Protein AF-A0A0X1KNB0-F1 (afdb_monomer_lite)

pLDDT: mean 81.72, std 17.26, range [34.34, 97.56]

Sequence (159 aa):
MESYARTIRIKGKTVPSALYIENNPGETLTHYALKAFVFERLVEDYDVSPNDIETEYSEGDIRIDVHVRIRNQHKSQDIAIEIETFYGEALPLLKLRKDVESRLATKSELWIVLPPYSYLLFKNEVHAFIKWISTKPEYRNRVKVFTVDVENRRLIQVS

Secondary structure (DSSP, 8-state):
------EEEETTEEEE-----TT-TT--HHHHHHHHHHHHHHHHHS---GGGEEEEEEETTEEEEEEEEEEETTEEEEEEEEE---TT-S-HHHHHHHHHHHHTTSSSEEEEEE-HHHHHHTHHHHHHHHHHHHT-HHHHTTEEEEEEETTTTEEEE--

Radius of gyration: 15.5 Å; chains: 1; bounding box: 39×34×41 Å

Structure (mmCIF, N/CA/C/O backbone):
data_AF-A0A0X1KNB0-F1
#
_entry.id   AF-A0A0X1KNB0-F1
#
loop_
_atom_site.group_PDB
_atom_site.id
_atom_site.type_symbol
_atom_site.label_atom_id
_atom_site.label_alt_id
_atom_site.label_comp_id
_atom_site.label_asym_id
_atom_site.label_entity_id
_atom_site.label_seq_id
_atom_site.pdbx_PDB_ins_code
_atom_site.Cartn_x
_atom_site.Cartn_y
_atom_site.Cartn_z
_atom_site.occupancy
_atom_site.B_iso_or_equiv
_atom_site.auth_seq_id
_atom_site.auth_comp_id
_atom_site.auth_asym_id
_atom_site.auth_atom_id
_atom_site.pdbx_PDB_model_num
ATOM 1 N N . MET A 1 1 ? -22.945 4.899 -20.669 1.00 34.34 1 MET A N 1
ATOM 2 C CA . MET A 1 1 ? -21.978 3.806 -20.894 1.00 34.34 1 MET A CA 1
ATOM 3 C C . MET A 1 1 ? -21.786 3.119 -19.560 1.00 34.34 1 MET A C 1
ATOM 5 O O . MET A 1 1 ? -21.269 3.745 -18.647 1.00 34.34 1 MET A O 1
ATOM 9 N N . GLU A 1 2 ? -22.337 1.918 -19.417 1.00 36.12 2 GLU A N 1
ATOM 10 C CA . GLU A 1 2 ? -22.295 1.129 -18.181 1.00 36.12 2 GLU A CA 1
ATOM 11 C C . GLU A 1 2 ? -20.860 0.643 -17.928 1.00 36.12 2 GLU A C 1
ATOM 13 O O . GLU A 1 2 ? -20.328 -0.129 -18.726 1.00 36.12 2 GLU A O 1
ATOM 18 N N . SER A 1 3 ? -20.210 1.099 -16.851 1.00 35.06 3 SER A N 1
ATOM 19 C CA . SER A 1 3 ? -18.929 0.533 -16.420 1.00 35.06 3 SER A CA 1
ATOM 20 C C . SER A 1 3 ? -19.199 -0.687 -15.536 1.00 35.06 3 SER A C 1
ATOM 22 O O . SER A 1 3 ? -19.686 -0.602 -14.410 1.00 35.06 3 SER A O 1
ATOM 24 N N . TYR A 1 4 ? -18.932 -1.868 -16.084 1.00 38.66 4 TYR A N 1
ATOM 25 C CA . TYR A 1 4 ? -19.095 -3.133 -15.380 1.00 38.66 4 TYR A CA 1
ATOM 26 C C . TYR A 1 4 ? -17.912 -3.362 -14.429 1.00 38.66 4 TYR A C 1
ATOM 28 O O . TYR A 1 4 ? -16.931 -4.001 -14.802 1.00 38.66 4 TYR A O 1
ATOM 36 N N . ALA A 1 5 ? -18.015 -2.908 -13.179 1.00 45.34 5 ALA A N 1
ATOM 37 C CA . ALA A 1 5 ? -17.209 -3.466 -12.095 1.00 45.34 5 ALA A CA 1
ATOM 38 C C . ALA A 1 5 ? -17.735 -4.882 -11.792 1.00 45.34 5 ALA A C 1
ATOM 40 O O . ALA A 1 5 ? -18.709 -5.059 -11.056 1.00 45.34 5 ALA A O 1
ATOM 41 N N . ARG A 1 6 ? -17.155 -5.915 -12.420 1.00 52.31 6 ARG A N 1
ATOM 42 C CA . ARG A 1 6 ? -17.556 -7.304 -12.151 1.00 52.31 6 ARG A CA 1
ATOM 43 C C . ARG A 1 6 ? -16.940 -7.761 -10.835 1.00 52.31 6 ARG A C 1
ATOM 45 O O . ARG A 1 6 ? -15.752 -8.054 -10.737 1.00 52.31 6 ARG A O 1
ATOM 52 N N . THR A 1 7 ? -17.782 -7.831 -9.815 1.00 55.31 7 THR A N 1
ATOM 53 C CA . THR A 1 7 ? -17.463 -8.471 -8.543 1.00 55.31 7 THR A CA 1
ATOM 54 C C . THR A 1 7 ? -17.988 -9.905 -8.540 1.00 55.31 7 THR A C 1
ATOM 56 O O . THR A 1 7 ? -19.020 -10.206 -9.141 1.00 55.31 7 THR A O 1
ATOM 59 N N . ILE A 1 8 ? -17.276 -10.813 -7.879 1.00 47.94 8 ILE A N 1
ATOM 60 C CA . ILE A 1 8 ? -17.749 -12.173 -7.599 1.00 47.94 8 ILE A CA 1
ATOM 61 C C . ILE A 1 8 ? -18.068 -12.294 -6.113 1.00 47.94 8 ILE A C 1
ATOM 63 O O . ILE A 1 8 ? -17.419 -11.676 -5.271 1.00 47.94 8 ILE A O 1
ATOM 67 N N . ARG A 1 9 ? -19.082 -13.091 -5.771 1.00 47.25 9 ARG A N 1
ATOM 68 C CA . ARG A 1 9 ? -19.415 -13.383 -4.373 1.00 47.25 9 ARG A CA 1
ATOM 69 C C . ARG A 1 9 ? -18.722 -14.664 -3.922 1.00 47.25 9 ARG A C 1
ATOM 71 O O . ARG A 1 9 ? -19.048 -15.741 -4.413 1.00 47.25 9 ARG A O 1
ATOM 78 N N . ILE A 1 10 ? -17.823 -14.556 -2.946 1.00 43.31 10 ILE A N 1
ATOM 79 C CA . ILE A 1 10 ? -17.175 -15.686 -2.271 1.00 43.31 10 ILE A CA 1
ATOM 80 C C . ILE A 1 10 ? -17.628 -15.688 -0.810 1.00 43.31 10 ILE A C 1
ATOM 82 O O . ILE A 1 10 ? -17.420 -14.718 -0.089 1.00 43.31 10 ILE A O 1
ATOM 86 N N . LYS A 1 11 ? -18.272 -16.776 -0.358 1.00 50.00 11 LYS A N 1
ATOM 87 C CA . LYS A 1 11 ? -18.776 -16.926 1.027 1.00 50.00 11 LYS A CA 1
ATOM 88 C C . LYS A 1 11 ? -19.646 -15.743 1.502 1.00 50.00 11 LYS A C 1
ATOM 90 O O . LYS A 1 11 ? -19.541 -15.299 2.638 1.00 50.00 11 LYS A O 1
ATOM 95 N N . GLY A 1 12 ? -20.478 -15.201 0.609 1.00 56.38 12 GLY A N 1
ATOM 96 C CA . GLY A 1 12 ? -21.335 -14.042 0.894 1.00 56.38 12 GLY A CA 1
ATOM 97 C C . GLY A 1 12 ? -20.628 -12.681 0.855 1.00 56.38 12 GLY A C 1
ATOM 98 O O . GLY A 1 12 ? -21.305 -11.663 0.951 1.00 56.38 12 GLY A O 1
ATOM 99 N N . LYS A 1 13 ? -19.304 -12.643 0.659 1.00 43.16 13 LYS A N 1
ATOM 100 C CA . LYS A 1 13 ? -18.522 -11.412 0.499 1.00 43.16 13 LYS A CA 1
ATOM 101 C C . LYS A 1 13 ? -18.302 -11.103 -0.977 1.00 43.16 13 LYS A C 1
ATOM 103 O O . LYS A 1 13 ? -18.016 -11.999 -1.768 1.00 43.16 13 LYS A O 1
ATOM 108 N N . THR A 1 14 ? -18.437 -9.837 -1.335 1.00 58.25 14 THR A N 1
ATOM 109 C CA . THR A 1 14 ? -18.169 -9.322 -2.679 1.00 58.25 14 THR A CA 1
ATOM 110 C C . THR A 1 14 ? -16.666 -9.081 -2.817 1.00 58.25 14 THR A C 1
ATOM 112 O O . THR A 1 14 ? -16.113 -8.301 -2.052 1.00 58.25 14 THR A O 1
ATOM 115 N N . VAL A 1 15 ? -16.004 -9.750 -3.760 1.00 54.91 15 VAL A N 1
ATOM 116 C CA . VAL A 1 15 ? -14.575 -9.563 -4.056 1.00 54.91 15 VAL A CA 1
ATOM 117 C C . VAL A 1 15 ? -14.387 -9.199 -5.535 1.00 54.91 15 VAL A C 1
ATOM 119 O O . VAL A 1 15 ? -15.192 -9.625 -6.372 1.00 54.91 15 VAL A O 1
ATOM 122 N N . PRO A 1 16 ? -13.367 -8.402 -5.891 1.00 58.22 16 PRO A N 1
ATOM 123 C CA . PRO A 1 16 ? -13.098 -8.058 -7.285 1.00 58.22 16 PRO A CA 1
ATOM 124 C C . PRO A 1 16 ? -12.790 -9.317 -8.113 1.00 58.22 16 PRO A C 1
ATOM 126 O O . PRO A 1 16 ? -12.095 -10.222 -7.649 1.00 58.22 16 PRO A O 1
ATOM 129 N N . SER A 1 17 ? -13.329 -9.398 -9.334 1.00 49.66 17 SER A N 1
ATOM 130 C CA . SER A 1 17 ? -13.108 -10.521 -10.250 1.00 49.66 17 SER A CA 1
ATOM 131 C C . SER A 1 17 ? -12.252 -10.099 -11.435 1.00 49.66 17 SER A C 1
ATOM 133 O O . SER A 1 17 ? -12.583 -9.149 -12.142 1.00 49.66 17 SER A O 1
ATOM 135 N N . ALA A 1 18 ? -11.174 -10.844 -11.683 1.00 45.47 18 ALA A N 1
ATOM 136 C CA . ALA A 1 18 ? -10.332 -10.687 -12.860 1.00 45.47 18 ALA A CA 1
ATOM 137 C C . ALA A 1 18 ? -11.025 -11.282 -14.097 1.00 45.47 18 ALA A C 1
ATOM 139 O O . ALA A 1 18 ? -10.696 -12.374 -14.552 1.00 45.47 18 ALA A O 1
ATOM 140 N N . LEU A 1 19 ? -11.996 -10.569 -14.660 1.00 40.78 19 LEU A N 1
ATOM 141 C CA . LEU A 1 19 ? -12.313 -10.724 -16.074 1.00 40.78 19 LEU A CA 1
ATOM 142 C C . LEU A 1 19 ? -11.616 -9.579 -16.791 1.00 40.78 19 LEU A C 1
ATOM 144 O O . LEU A 1 19 ? -12.074 -8.448 -16.712 1.00 40.78 19 LEU A O 1
ATOM 148 N N . TYR A 1 20 ? -10.469 -9.914 -17.389 1.00 39.75 20 TYR A N 1
ATOM 149 C CA . TYR A 1 20 ? -9.744 -9.176 -18.424 1.00 39.75 20 TYR A CA 1
ATOM 150 C C . TYR A 1 20 ? -10.396 -7.828 -18.778 1.00 39.75 20 TYR A C 1
ATOM 152 O O . TYR A 1 20 ? -11.341 -7.781 -19.567 1.00 39.75 20 TYR A O 1
ATOM 160 N N . ILE A 1 21 ? -9.929 -6.735 -18.165 1.00 44.50 21 ILE A N 1
ATOM 161 C CA . ILE A 1 21 ? -10.366 -5.397 -18.565 1.00 44.50 21 ILE A CA 1
ATOM 162 C C . ILE A 1 21 ? -9.620 -5.067 -19.857 1.00 44.50 21 ILE A C 1
ATOM 164 O O . ILE A 1 21 ? -8.510 -4.533 -19.834 1.00 44.50 21 ILE A O 1
ATOM 168 N N . GLU A 1 22 ? -10.217 -5.416 -20.998 1.00 36.38 22 GLU A N 1
ATOM 169 C CA . GLU A 1 22 ? -9.863 -4.775 -22.264 1.00 36.38 22 GLU A CA 1
ATOM 170 C C . GLU A 1 22 ? -9.913 -3.255 -22.033 1.00 36.38 22 GLU A C 1
ATOM 172 O O . GLU A 1 22 ? -10.963 -2.714 -21.683 1.00 36.38 22 GLU A O 1
ATOM 177 N N . ASN A 1 23 ? -8.765 -2.590 -22.221 1.00 40.31 23 ASN A N 1
ATOM 178 C CA . ASN A 1 23 ? -8.536 -1.135 -22.171 1.00 40.31 23 ASN A CA 1
ATOM 179 C C . ASN A 1 23 ? -7.970 -0.497 -20.883 1.00 40.31 23 ASN A C 1
ATOM 181 O O . ASN A 1 23 ? -7.965 0.732 -20.817 1.00 40.31 23 ASN A O 1
ATOM 185 N N . ASN A 1 24 ? -7.408 -1.236 -19.914 1.00 52.62 24 ASN A N 1
ATOM 186 C CA . ASN A 1 24 ? -6.571 -0.604 -18.871 1.00 52.62 24 ASN A CA 1
ATOM 187 C C . ASN A 1 24 ? -5.107 -1.098 -18.918 1.00 52.62 24 ASN A C 1
ATOM 189 O O . ASN A 1 24 ? -4.761 -2.046 -18.213 1.00 52.62 24 ASN A O 1
ATOM 193 N N . PRO A 1 25 ? -4.231 -0.485 -19.742 1.00 49.69 25 PRO A N 1
ATOM 194 C CA . PRO A 1 25 ? -2.878 -0.982 -20.035 1.00 49.69 25 PRO A CA 1
ATOM 195 C C . PRO A 1 25 ? -1.891 -1.007 -18.845 1.00 49.69 25 PRO A C 1
ATOM 197 O O . PRO A 1 25 ? -0.722 -1.320 -19.049 1.00 49.69 25 PRO A O 1
ATOM 200 N N . GLY A 1 26 ? -2.334 -0.706 -17.617 1.00 53.56 26 GLY A N 1
ATOM 201 C CA . GLY A 1 26 ? -1.507 -0.717 -16.404 1.00 53.56 26 GLY A CA 1
ATOM 202 C C . GLY A 1 26 ? -1.915 -1.719 -15.315 1.00 53.56 26 GLY A C 1
ATOM 203 O O . GLY A 1 26 ? -1.138 -1.928 -14.384 1.00 53.56 26 GLY A O 1
ATOM 204 N N . GLU A 1 27 ? -3.090 -2.356 -15.394 1.00 65.00 27 GLU A N 1
ATOM 205 C CA . GLU A 1 27 ? -3.572 -3.238 -14.318 1.00 65.00 27 GLU A CA 1
ATOM 206 C C . GLU A 1 27 ? -3.331 -4.715 -14.646 1.00 65.00 27 GLU A C 1
ATOM 208 O O . GLU A 1 27 ? -3.965 -5.311 -15.515 1.00 65.00 27 GLU A O 1
ATOM 213 N N . THR A 1 28 ? -2.379 -5.320 -13.934 1.00 75.00 28 THR A N 1
ATOM 214 C CA . THR A 1 28 ? -2.041 -6.743 -14.069 1.00 75.00 28 THR A CA 1
ATOM 215 C C . THR A 1 28 ? -2.926 -7.612 -13.171 1.00 75.00 28 THR A C 1
ATOM 217 O O . THR A 1 28 ? -3.498 -7.134 -12.192 1.00 75.00 28 THR A O 1
ATOM 220 N N . LEU A 1 29 ? -2.985 -8.926 -13.429 1.00 83.31 29 LEU A N 1
ATOM 221 C CA . LEU A 1 29 ? -3.628 -9.881 -12.510 1.00 83.31 29 LEU A CA 1
ATOM 222 C C . LEU A 1 29 ? -3.106 -9.723 -11.072 1.00 83.31 29 LEU A C 1
ATOM 224 O O . LEU A 1 29 ? -3.872 -9.813 -10.117 1.00 83.31 29 LEU A O 1
ATOM 228 N N . THR A 1 30 ? -1.810 -9.442 -10.926 1.00 86.75 30 THR A N 1
ATOM 229 C CA . THR A 1 30 ? -1.181 -9.210 -9.627 1.00 86.75 30 THR A CA 1
ATOM 230 C C . THR A 1 30 ? -1.732 -7.978 -8.920 1.00 86.75 30 THR A C 1
ATOM 232 O O . THR A 1 30 ? -1.915 -8.016 -7.708 1.00 86.75 30 THR A O 1
ATOM 235 N N . HIS A 1 31 ? -2.034 -6.905 -9.654 1.00 87.75 31 HIS A N 1
ATOM 236 C CA . HIS A 1 31 ? -2.624 -5.688 -9.092 1.00 87.75 31 HIS A CA 1
ATOM 237 C C . HIS A 1 31 ? -3.993 -5.984 -8.464 1.00 87.75 31 HIS A C 1
ATOM 239 O O . HIS A 1 31 ? -4.190 -5.720 -7.279 1.00 87.75 31 HIS A O 1
ATOM 245 N N . TYR A 1 32 ? -4.885 -6.676 -9.184 1.00 87.00 32 TYR A N 1
ATOM 246 C CA . TYR A 1 32 ? -6.182 -7.102 -8.635 1.00 87.00 32 TYR A CA 1
ATOM 247 C C . TYR A 1 32 ? -6.057 -8.108 -7.491 1.00 87.00 32 TYR A C 1
ATOM 249 O O . TYR A 1 32 ? -6.778 -8.003 -6.496 1.00 87.00 32 TYR A O 1
ATOM 257 N N . ALA A 1 33 ? -5.142 -9.073 -7.608 1.00 90.62 33 ALA A N 1
ATOM 258 C CA . ALA A 1 33 ? -4.891 -10.040 -6.547 1.00 90.62 33 ALA A CA 1
ATOM 259 C C . ALA A 1 33 ? -4.442 -9.341 -5.254 1.00 90.62 33 ALA A C 1
ATOM 261 O O . ALA A 1 33 ? -4.898 -9.707 -4.171 1.00 90.62 33 ALA A O 1
ATOM 262 N N . LEU A 1 34 ? -3.612 -8.297 -5.359 1.00 93.50 34 LEU A N 1
ATOM 263 C CA . LEU A 1 34 ? -3.213 -7.491 -4.210 1.00 93.50 34 LEU A CA 1
ATOM 264 C C . LEU A 1 34 ? -4.366 -6.658 -3.643 1.00 93.50 34 LEU A C 1
ATOM 266 O O . LEU A 1 34 ? -4.485 -6.610 -2.422 1.00 93.50 34 LEU A O 1
ATOM 270 N N . LYS A 1 35 ? -5.245 -6.065 -4.466 1.00 93.88 35 LYS A N 1
ATOM 271 C CA . LYS A 1 35 ? -6.453 -5.374 -3.958 1.00 93.88 35 LYS A CA 1
ATOM 272 C C . LYS A 1 35 ? -7.313 -6.321 -3.120 1.00 93.88 35 LYS A C 1
ATOM 274 O O . LYS A 1 35 ? -7.701 -5.982 -2.004 1.00 93.88 35 LYS A O 1
ATOM 279 N N . ALA A 1 36 ? -7.554 -7.533 -3.624 1.00 93.81 36 ALA A N 1
ATOM 280 C CA . ALA A 1 36 ? -8.297 -8.561 -2.898 1.00 93.81 36 ALA A CA 1
ATOM 281 C C . ALA A 1 36 ? -7.580 -8.989 -1.605 1.00 93.81 36 ALA A C 1
ATOM 283 O O . ALA A 1 36 ? -8.214 -9.101 -0.557 1.00 93.81 36 ALA A O 1
ATOM 284 N N . PHE A 1 37 ? -6.258 -9.176 -1.655 1.00 95.19 37 PHE A N 1
ATOM 285 C CA . PHE A 1 37 ? -5.461 -9.498 -0.472 1.00 95.19 37 PHE A CA 1
ATOM 286 C C . PHE A 1 37 ? -5.555 -8.397 0.588 1.00 95.19 37 PHE A C 1
ATOM 288 O O . PHE A 1 37 ? -5.824 -8.690 1.749 1.00 95.19 37 PHE A O 1
ATOM 295 N N . VAL A 1 38 ? -5.372 -7.134 0.199 1.00 96.38 38 VAL A N 1
ATOM 296 C CA . VAL A 1 38 ? -5.479 -5.981 1.101 1.00 96.38 38 VAL A CA 1
ATOM 297 C C . VAL A 1 38 ? -6.870 -5.904 1.712 1.00 96.38 38 VAL A C 1
ATOM 299 O O . VAL A 1 38 ? -6.975 -5.749 2.924 1.00 96.38 38 VAL A O 1
ATOM 302 N N . PHE A 1 39 ? -7.925 -6.075 0.913 1.00 95.38 39 PHE A N 1
ATOM 303 C CA . PHE A 1 39 ? -9.295 -6.128 1.417 1.00 95.38 39 PHE A CA 1
ATOM 304 C C . PHE A 1 39 ? -9.451 -7.189 2.515 1.00 95.38 39 PHE A C 1
ATOM 306 O O . PHE A 1 39 ? -9.959 -6.887 3.593 1.00 95.38 39 PHE A O 1
ATOM 313 N N . GLU A 1 40 ? -8.982 -8.421 2.280 1.00 95.38 40 GLU A N 1
ATOM 314 C CA . GLU A 1 40 ? -9.048 -9.477 3.297 1.00 95.38 40 GLU A CA 1
ATOM 315 C C . GLU A 1 40 ? -8.288 -9.097 4.568 1.00 95.38 40 GLU A C 1
ATOM 317 O O . GLU A 1 40 ? -8.811 -9.294 5.662 1.00 95.38 40 GLU A O 1
ATOM 322 N N . ARG A 1 41 ? -7.082 -8.532 4.437 1.00 95.75 41 ARG A N 1
ATOM 323 C CA . ARG A 1 41 ? -6.258 -8.129 5.585 1.00 95.75 41 ARG A CA 1
ATOM 324 C C . ARG A 1 41 ? -6.880 -6.985 6.372 1.00 95.75 41 ARG A C 1
ATOM 326 O O . ARG A 1 41 ? -6.835 -7.015 7.592 1.00 95.75 41 ARG A O 1
ATOM 333 N N . LEU A 1 42 ? -7.496 -6.006 5.714 1.00 94.19 42 LEU A N 1
ATOM 334 C CA . LEU A 1 42 ? -8.210 -4.923 6.396 1.00 94.19 42 LEU A CA 1
ATOM 335 C C . LEU A 1 42 ? -9.345 -5.465 7.272 1.00 94.19 42 LEU A C 1
ATOM 337 O O . LEU A 1 42 ? -9.521 -5.017 8.401 1.00 94.19 42 LEU A O 1
ATOM 341 N N . VAL A 1 43 ? -10.085 -6.453 6.768 1.00 92.75 43 VAL A N 1
ATOM 342 C CA . VAL A 1 43 ? -11.185 -7.076 7.513 1.00 92.75 43 VAL A CA 1
ATOM 343 C C . VAL A 1 43 ? -10.668 -7.982 8.632 1.00 92.75 43 VAL A C 1
ATOM 345 O O . VAL A 1 43 ? -11.201 -7.946 9.734 1.00 92.75 43 VAL A O 1
ATOM 348 N N . GLU A 1 44 ? -9.667 -8.820 8.356 1.00 93.06 44 GLU A N 1
ATOM 349 C CA . GLU A 1 44 ? -9.190 -9.838 9.305 1.00 93.06 44 GLU A CA 1
ATOM 350 C C . GLU A 1 44 ? -8.229 -9.273 10.365 1.00 93.06 44 GLU A C 1
ATOM 352 O O . GLU A 1 44 ? -8.354 -9.619 11.538 1.00 93.06 44 GLU A O 1
ATOM 357 N N . ASP A 1 45 ? -7.299 -8.397 9.977 1.00 92.69 45 ASP A N 1
ATOM 358 C CA . ASP A 1 45 ? -6.199 -7.946 10.843 1.00 92.69 45 ASP A CA 1
ATOM 359 C C . ASP A 1 45 ? -6.441 -6.549 11.434 1.00 92.69 45 ASP A C 1
ATOM 361 O O . ASP A 1 45 ? -5.897 -6.222 12.490 1.00 92.69 45 ASP A O 1
ATOM 365 N N . TYR A 1 46 ? -7.228 -5.711 10.749 1.00 89.88 46 TYR A N 1
ATOM 366 C CA . TYR A 1 46 ? -7.496 -4.322 11.147 1.00 89.88 46 TYR A CA 1
ATOM 367 C C . TYR A 1 46 ? -8.943 -4.092 11.611 1.00 89.88 46 TYR A C 1
ATOM 369 O O . TYR A 1 46 ? -9.291 -2.954 11.924 1.00 89.88 46 TYR A O 1
ATOM 377 N N . ASP A 1 47 ? -9.763 -5.150 11.666 1.00 90.19 47 ASP A N 1
ATOM 378 C CA . ASP A 1 47 ? -11.170 -5.126 12.105 1.00 90.19 47 ASP A CA 1
ATOM 379 C C . ASP A 1 47 ? -12.017 -4.058 11.383 1.00 90.19 47 ASP A C 1
ATOM 381 O O . ASP A 1 47 ? -12.916 -3.426 11.941 1.00 90.19 47 ASP A O 1
ATOM 385 N N . VAL A 1 48 ? -11.701 -3.812 10.109 1.00 90.88 48 VAL A N 1
ATOM 386 C CA . VAL A 1 48 ? -12.452 -2.873 9.279 1.00 90.88 48 VAL A CA 1
ATOM 387 C C . VAL A 1 48 ? -13.709 -3.568 8.768 1.00 90.88 48 VAL A C 1
ATOM 389 O O . VAL A 1 48 ? -13.650 -4.633 8.150 1.00 90.88 48 VAL A O 1
ATOM 392 N N . SER A 1 49 ? -14.866 -2.939 8.977 1.00 90.69 49 SER A N 1
ATOM 393 C CA . SER A 1 49 ? -16.124 -3.412 8.406 1.00 90.69 49 SER A CA 1
ATOM 394 C C . SER A 1 49 ? -16.026 -3.464 6.875 1.00 90.69 49 SER A C 1
ATOM 396 O O . SER A 1 49 ? -15.658 -2.466 6.257 1.00 90.69 49 SER A O 1
ATOM 398 N N . PRO A 1 50 ? -16.431 -4.567 6.221 1.00 90.81 50 PRO A N 1
ATOM 399 C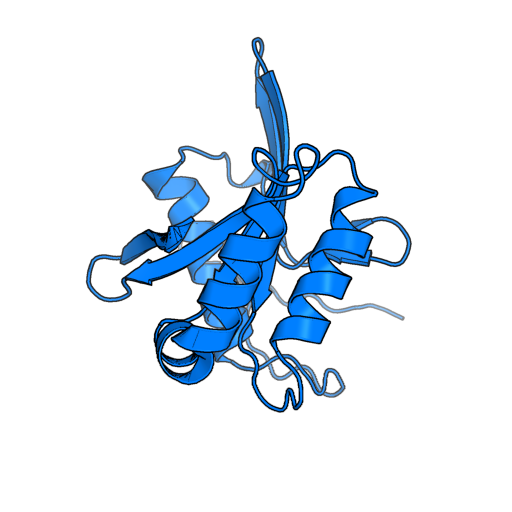 CA . PRO A 1 50 ? -16.466 -4.644 4.761 1.00 90.81 50 PRO A CA 1
ATOM 400 C C . PRO A 1 50 ? -17.267 -3.520 4.086 1.00 90.81 50 PRO A C 1
ATOM 402 O O . PRO A 1 50 ? -16.963 -3.161 2.956 1.00 90.81 50 PRO A O 1
ATOM 405 N N . ASN A 1 51 ? -18.279 -2.965 4.766 1.00 90.56 51 ASN A N 1
ATOM 406 C CA . ASN A 1 51 ? -19.102 -1.867 4.240 1.00 90.56 51 ASN A CA 1
ATOM 407 C C . ASN A 1 51 ? -18.371 -0.514 4.237 1.00 90.56 51 ASN A C 1
ATOM 409 O O . ASN A 1 51 ? -18.807 0.419 3.566 1.00 90.56 51 ASN A O 1
ATOM 413 N N . ASP A 1 52 ? 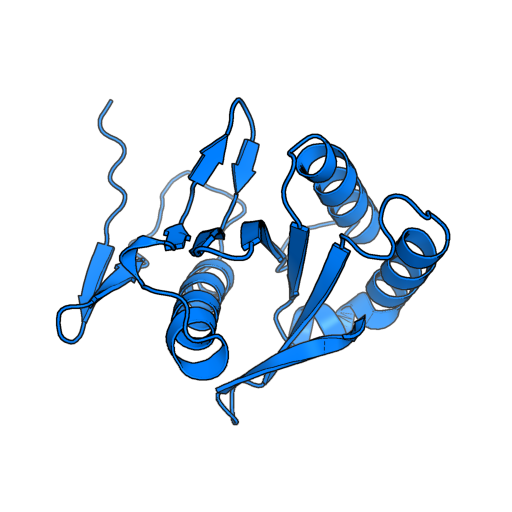-17.273 -0.416 4.983 1.00 92.75 52 ASP A N 1
ATOM 414 C CA . ASP A 1 52 ? -16.441 0.780 5.069 1.00 92.75 52 ASP A CA 1
ATOM 415 C C . ASP A 1 52 ? -15.283 0.749 4.061 1.00 92.75 52 ASP A C 1
ATOM 417 O O . ASP A 1 52 ? -14.500 1.697 4.011 1.00 92.75 52 ASP A O 1
ATOM 421 N N . ILE A 1 53 ? -15.174 -0.313 3.251 1.00 92.69 53 ILE A N 1
ATOM 422 C CA . ILE A 1 53 ? -14.128 -0.496 2.242 1.00 92.69 53 ILE A CA 1
ATOM 423 C C . ILE A 1 53 ? -14.746 -0.400 0.845 1.00 92.69 53 ILE A C 1
ATOM 425 O O . ILE A 1 53 ? -15.629 -1.178 0.487 1.00 92.69 53 ILE A O 1
ATOM 429 N N . GLU A 1 54 ? -14.239 0.514 0.025 1.00 91.94 54 GLU A N 1
ATOM 430 C CA . GLU A 1 54 ? -14.612 0.662 -1.382 1.00 91.94 54 GLU A CA 1
ATOM 431 C C . GLU A 1 54 ? -13.375 0.481 -2.267 1.00 91.94 54 GLU A C 1
ATOM 433 O O . GLU A 1 54 ? -12.359 1.141 -2.073 1.00 91.94 54 GLU A O 1
ATOM 438 N N . THR A 1 55 ? -13.438 -0.419 -3.247 1.00 90.62 55 THR A N 1
ATOM 439 C CA . THR A 1 55 ? -12.374 -0.585 -4.251 1.00 90.62 55 THR A CA 1
ATOM 440 C C . THR A 1 55 ? -12.656 0.284 -5.470 1.00 90.62 55 THR A C 1
ATOM 442 O O . THR A 1 55 ? -13.821 0.425 -5.841 1.00 90.62 55 THR A O 1
ATOM 445 N N . GLU A 1 56 ? -11.619 0.783 -6.143 1.00 87.19 56 GLU A N 1
ATOM 446 C CA . GLU A 1 56 ? -11.747 1.674 -7.313 1.00 87.19 56 GLU A CA 1
ATOM 447 C C . GLU A 1 56 ? -12.515 2.970 -7.009 1.00 87.19 56 GLU A C 1
ATOM 449 O O . GLU A 1 56 ? -13.271 3.488 -7.838 1.00 87.19 56 GLU A O 1
ATOM 454 N N . TYR A 1 57 ? -12.353 3.485 -5.793 1.00 87.56 57 TYR A N 1
ATOM 455 C CA . TYR A 1 57 ? -13.068 4.663 -5.331 1.00 87.56 57 TYR A CA 1
ATOM 456 C C . TYR A 1 57 ? -12.631 5.898 -6.119 1.00 87.56 57 TYR A C 1
ATOM 458 O O . TYR A 1 57 ? -11.442 6.187 -6.243 1.00 87.56 57 TYR A O 1
ATOM 466 N N . SER A 1 58 ? -13.600 6.630 -6.660 1.00 87.69 58 SER A N 1
ATOM 467 C CA . SER A 1 58 ? -13.339 7.844 -7.432 1.00 87.69 58 SER A CA 1
ATOM 468 C C . SER A 1 58 ? -13.562 9.079 -6.562 1.00 87.69 58 SER A C 1
ATOM 470 O O . SER 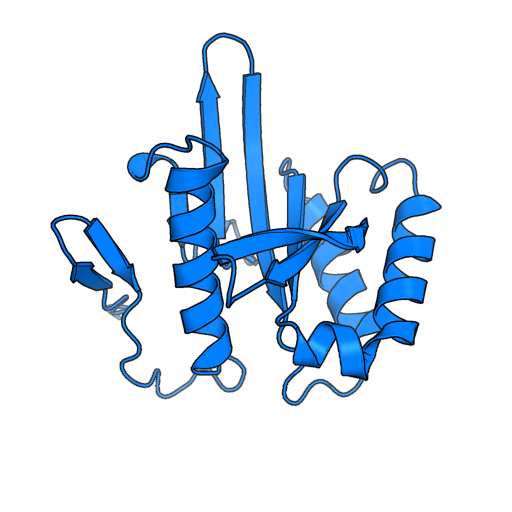A 1 58 ? -14.662 9.291 -6.052 1.00 87.69 58 SER A O 1
ATOM 472 N N . GLU A 1 59 ? -12.535 9.914 -6.427 1.00 83.19 59 GLU A N 1
ATOM 473 C CA . GLU A 1 59 ? -12.578 11.202 -5.735 1.00 83.19 59 GLU A CA 1
ATOM 474 C C . GLU A 1 59 ? -12.082 12.307 -6.678 1.00 83.19 59 GLU A C 1
ATOM 476 O O . GLU A 1 59 ? -10.884 12.486 -6.900 1.00 83.19 59 GLU A O 1
ATOM 481 N N . GLY A 1 60 ? -13.024 13.041 -7.276 1.00 83.44 60 GLY A N 1
ATOM 482 C CA . GLY A 1 60 ? -12.711 13.973 -8.361 1.00 83.44 60 GLY A CA 1
ATOM 483 C C . GLY A 1 60 ? -12.112 13.233 -9.560 1.00 83.44 60 GLY A C 1
ATOM 484 O O . GLY A 1 60 ? -12.696 12.264 -10.038 1.00 83.44 60 GLY A O 1
ATOM 485 N N . ASP A 1 61 ? -10.936 13.675 -10.011 1.00 82.62 61 ASP A N 1
ATOM 486 C CA . ASP A 1 61 ? -10.193 13.053 -11.119 1.00 82.62 61 ASP A CA 1
ATOM 487 C C . ASP A 1 61 ? -9.260 11.915 -10.661 1.00 82.62 61 ASP A C 1
ATOM 489 O O . ASP A 1 61 ? -8.530 11.330 -11.465 1.00 82.62 61 ASP A O 1
ATOM 493 N N . ILE A 1 62 ? -9.243 11.609 -9.361 1.00 84.19 62 ILE A N 1
ATOM 494 C CA . ILE A 1 62 ? -8.393 10.576 -8.778 1.00 84.19 62 ILE A CA 1
ATOM 495 C C . ILE A 1 62 ? -9.200 9.289 -8.605 1.00 84.19 62 ILE A C 1
ATOM 497 O O . ILE A 1 62 ? -10.283 9.291 -8.026 1.00 84.19 62 ILE A O 1
ATOM 501 N N . ARG A 1 63 ? -8.634 8.170 -9.060 1.00 87.44 63 ARG A N 1
ATOM 502 C CA . ARG A 1 63 ? -9.123 6.819 -8.774 1.00 87.44 63 ARG A CA 1
ATOM 503 C C . ARG A 1 63 ? -8.171 6.152 -7.786 1.00 87.44 63 ARG A C 1
ATOM 505 O O . ARG A 1 63 ? -6.998 5.982 -8.107 1.00 87.44 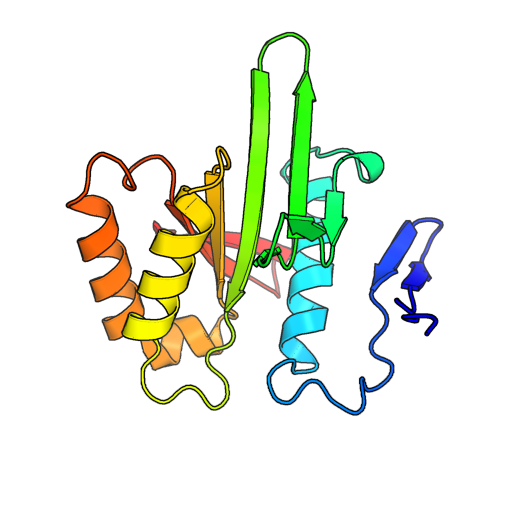63 ARG A O 1
ATOM 512 N N . ILE A 1 64 ? -8.688 5.826 -6.608 1.00 89.81 64 ILE A N 1
ATOM 513 C CA . ILE A 1 64 ? -7.983 5.164 -5.508 1.00 89.81 64 ILE A CA 1
ATOM 514 C C . ILE A 1 64 ? -8.267 3.664 -5.591 1.00 89.81 64 ILE A C 1
ATOM 516 O O . ILE A 1 64 ? -9.431 3.259 -5.660 1.00 89.81 64 ILE A O 1
ATOM 520 N N . ASP A 1 65 ? -7.225 2.835 -5.542 1.00 92.12 65 ASP A N 1
ATOM 521 C CA . ASP A 1 65 ? -7.377 1.380 -5.659 1.00 92.12 65 ASP A CA 1
ATOM 522 C C . ASP A 1 65 ? -8.248 0.777 -4.549 1.00 92.12 65 ASP A C 1
ATOM 524 O O . ASP A 1 65 ? -9.161 -0.007 -4.832 1.00 92.12 65 ASP A O 1
ATOM 528 N N . VAL A 1 66 ? -7.988 1.145 -3.291 1.00 93.56 66 VAL A N 1
ATOM 529 C CA . VAL A 1 66 ? -8.814 0.775 -2.134 1.00 93.56 66 VAL A CA 1
ATOM 530 C C . VAL A 1 66 ? -8.948 1.972 -1.198 1.00 93.56 66 VAL A C 1
ATOM 532 O O . VAL A 1 66 ? -7.960 2.541 -0.746 1.00 93.56 66 VAL A O 1
ATOM 535 N N . HIS A 1 67 ? -10.176 2.346 -0.876 1.00 93.75 67 HIS A N 1
ATOM 536 C CA . HIS A 1 67 ? -10.500 3.424 0.043 1.00 93.75 67 HIS A CA 1
ATOM 537 C C . HIS A 1 67 ? -11.222 2.870 1.270 1.00 93.75 67 HIS A C 1
ATOM 539 O O . HIS A 1 67 ? -12.143 2.064 1.150 1.00 93.75 67 HIS A O 1
ATOM 545 N N . VAL A 1 68 ? -10.807 3.309 2.456 1.00 94.06 68 VAL A N 1
ATOM 546 C CA . VAL A 1 68 ? -11.379 2.883 3.735 1.00 94.06 68 VAL A CA 1
ATOM 547 C C . VAL A 1 68 ? -11.904 4.092 4.489 1.00 94.06 68 VAL A C 1
ATOM 549 O O . VAL A 1 68 ? -11.150 5.025 4.762 1.00 94.06 68 VAL A O 1
ATOM 552 N N . ARG A 1 69 ? -13.175 4.048 4.889 1.00 91.81 69 ARG A N 1
ATOM 553 C CA . ARG A 1 69 ? -13.831 5.096 5.679 1.00 91.81 69 ARG A CA 1
ATOM 554 C C . ARG A 1 69 ? -14.081 4.616 7.095 1.00 91.81 69 ARG A C 1
ATOM 556 O O . ARG A 1 69 ? -15.136 4.081 7.410 1.00 91.81 69 ARG A O 1
ATOM 563 N N . ILE A 1 70 ? -13.136 4.869 7.989 1.00 86.69 70 ILE A N 1
ATOM 564 C CA . ILE A 1 70 ? -13.314 4.554 9.404 1.00 86.69 70 ILE A CA 1
ATOM 565 C C . ILE A 1 70 ? -14.173 5.649 10.032 1.00 86.69 70 ILE A C 1
ATOM 567 O O . ILE A 1 70 ? -13.798 6.829 10.059 1.00 86.69 70 ILE A O 1
ATOM 571 N N . ARG A 1 71 ? -15.344 5.258 10.534 1.00 83.44 71 ARG A N 1
ATOM 572 C CA . ARG A 1 71 ? -16.275 6.131 11.252 1.00 83.44 71 ARG A CA 1
ATOM 573 C C . ARG A 1 71 ? -16.600 5.495 12.597 1.00 83.44 71 ARG A C 1
ATOM 575 O O . ARG A 1 71 ? -17.457 4.626 12.689 1.00 83.44 71 ARG A O 1
ATOM 582 N N . ASN A 1 72 ? -15.917 5.925 13.655 1.00 73.50 72 ASN A N 1
ATOM 583 C CA . ASN A 1 72 ? -16.262 5.524 15.017 1.00 73.50 72 ASN A CA 1
ATOM 584 C C . ASN A 1 72 ? -16.410 6.746 15.935 1.00 73.50 72 ASN A C 1
ATOM 586 O O . ASN A 1 72 ? -16.051 7.866 15.570 1.00 73.50 72 ASN A O 1
ATOM 590 N N . GLN A 1 73 ? -16.959 6.532 17.135 1.00 64.88 73 GLN A N 1
ATOM 591 C CA . GLN A 1 73 ? -17.282 7.603 18.090 1.00 64.88 73 GLN A CA 1
ATOM 592 C C . GLN A 1 73 ? -16.059 8.428 18.538 1.00 64.88 73 GLN A C 1
ATOM 594 O O . GLN A 1 73 ? -16.224 9.520 19.076 1.00 64.88 73 GLN A O 1
ATOM 599 N N . HIS A 1 74 ? -14.839 7.931 18.312 1.00 69.94 74 HIS A N 1
ATOM 600 C CA . HIS A 1 74 ? -13.594 8.545 18.778 1.00 69.94 74 HIS A CA 1
ATOM 601 C C . HIS A 1 74 ? -12.681 9.031 17.645 1.00 69.94 74 HIS A C 1
ATOM 603 O O . HIS A 1 74 ? -11.745 9.790 17.898 1.00 69.94 74 HIS A O 1
ATOM 609 N N . LYS A 1 75 ? -12.920 8.603 16.401 1.00 69.19 75 LYS A N 1
ATOM 610 C CA . LYS A 1 75 ? -12.063 8.881 15.253 1.00 69.19 75 LYS A CA 1
ATOM 611 C C . LYS A 1 75 ? -12.848 8.750 13.948 1.00 69.19 75 LYS A C 1
ATOM 613 O O . LYS A 1 75 ? -13.429 7.709 13.645 1.00 69.19 75 LYS A O 1
ATOM 618 N N . SER A 1 76 ? -12.791 9.807 13.144 1.00 79.88 76 SER A N 1
ATOM 619 C CA . SER A 1 76 ? -13.115 9.749 11.722 1.00 79.88 76 SER A CA 1
ATOM 620 C C . SER A 1 76 ? -11.799 9.768 10.961 1.00 79.88 76 SER A C 1
ATOM 622 O O . SER A 1 76 ? -11.031 10.721 11.099 1.00 79.88 76 SER A O 1
ATOM 624 N N . GLN A 1 77 ? -11.515 8.715 10.204 1.00 87.00 77 GLN A N 1
ATOM 625 C CA . GLN A 1 77 ? -10.296 8.618 9.411 1.00 87.00 77 GLN A CA 1
ATOM 626 C C . GLN A 1 77 ? -10.604 7.993 8.056 1.00 87.00 77 GLN A C 1
ATOM 628 O O . GLN A 1 77 ? -11.227 6.939 7.994 1.00 87.00 77 GLN A O 1
ATOM 633 N N . ASP A 1 78 ? -10.125 8.639 6.998 1.00 91.31 78 ASP A N 1
ATOM 634 C CA . ASP A 1 78 ? -10.123 8.085 5.650 1.00 91.31 78 ASP A CA 1
ATOM 635 C C . ASP A 1 78 ? -8.713 7.592 5.316 1.00 91.31 78 ASP A C 1
ATOM 637 O O . ASP A 1 78 ? -7.717 8.236 5.671 1.00 91.31 78 ASP A O 1
ATOM 641 N N . ILE A 1 79 ? -8.624 6.419 4.695 1.00 93.81 79 ILE A N 1
ATOM 642 C CA . ILE A 1 79 ? -7.367 5.810 4.256 1.00 93.81 79 ILE A CA 1
ATOM 643 C C . ILE A 1 79 ? -7.501 5.515 2.766 1.00 93.81 79 ILE A C 1
ATOM 645 O O . ILE A 1 79 ? -8.347 4.723 2.358 1.00 93.81 79 ILE A O 1
ATOM 649 N N . ALA A 1 80 ? -6.668 6.161 1.961 1.00 94.25 80 ALA A N 1
ATOM 650 C CA . ALA A 1 80 ? -6.448 5.816 0.569 1.00 94.25 80 ALA A CA 1
ATOM 651 C C . ALA A 1 80 ? -5.312 4.794 0.505 1.00 94.25 80 ALA A C 1
ATOM 653 O O . ALA A 1 80 ? -4.266 4.985 1.122 1.00 94.25 80 ALA A O 1
ATOM 654 N N . ILE A 1 81 ? -5.503 3.708 -0.225 1.00 95.19 81 ILE A N 1
ATOM 655 C CA . ILE A 1 81 ? -4.508 2.659 -0.398 1.00 95.19 81 ILE A CA 1
ATOM 656 C C . ILE A 1 81 ? -4.293 2.484 -1.894 1.00 95.19 81 ILE A C 1
ATOM 658 O O . ILE A 1 81 ? -5.243 2.197 -2.619 1.00 95.19 81 ILE A O 1
ATOM 662 N N . GLU A 1 82 ? -3.047 2.633 -2.329 1.00 94.25 82 GLU A N 1
ATOM 663 C CA . GLU A 1 82 ? -2.621 2.436 -3.713 1.00 94.25 82 GLU A CA 1
ATOM 664 C C . GLU A 1 82 ? -1.789 1.158 -3.826 1.00 94.25 82 GLU A C 1
ATOM 666 O O . GLU A 1 82 ? -0.886 0.910 -3.016 1.00 94.25 82 GLU A O 1
ATOM 671 N N . ILE A 1 83 ? -2.104 0.331 -4.823 1.00 93.75 83 ILE A N 1
ATOM 672 C CA . ILE A 1 83 ? -1.369 -0.893 -5.124 1.00 93.75 83 ILE A CA 1
ATOM 673 C C . ILE A 1 83 ? -0.355 -0.590 -6.222 1.00 93.75 83 ILE A C 1
ATOM 675 O O . ILE A 1 83 ? -0.694 -0.344 -7.377 1.00 93.75 83 ILE A O 1
ATOM 679 N N . GLU A 1 84 ? 0.921 -0.704 -5.883 1.00 91.94 84 GLU A N 1
ATOM 680 C CA . GLU A 1 84 ? 2.009 -0.278 -6.751 1.00 91.94 84 GLU A CA 1
ATOM 681 C C . GLU A 1 84 ? 2.839 -1.474 -7.226 1.00 91.94 84 GLU A C 1
ATOM 683 O O . GLU A 1 84 ? 3.685 -2.020 -6.522 1.00 91.94 84 GLU A O 1
ATOM 688 N N . THR A 1 85 ? 2.577 -1.938 -8.452 1.00 87.69 85 THR A N 1
ATOM 689 C CA . THR A 1 85 ? 3.292 -3.102 -9.015 1.00 87.69 85 THR A CA 1
ATOM 690 C C . THR A 1 85 ? 4.567 -2.729 -9.767 1.00 87.69 85 THR A C 1
ATOM 692 O O . THR A 1 85 ? 5.401 -3.604 -9.997 1.00 87.69 85 THR A O 1
ATOM 695 N N . PHE A 1 86 ? 4.729 -1.461 -10.162 1.00 84.12 86 PHE A N 1
ATOM 696 C CA . PHE A 1 86 ? 5.813 -0.958 -11.025 1.00 84.12 86 PHE A CA 1
ATOM 697 C C . PHE A 1 86 ? 5.993 -1.705 -12.360 1.00 84.12 86 PHE A C 1
ATOM 699 O O . PHE A 1 86 ? 7.011 -1.545 -13.034 1.00 84.12 86 PHE A O 1
ATOM 706 N N . TYR A 1 87 ? 5.025 -2.527 -12.772 1.00 70.31 87 TYR A N 1
ATOM 707 C CA . TYR A 1 87 ? 5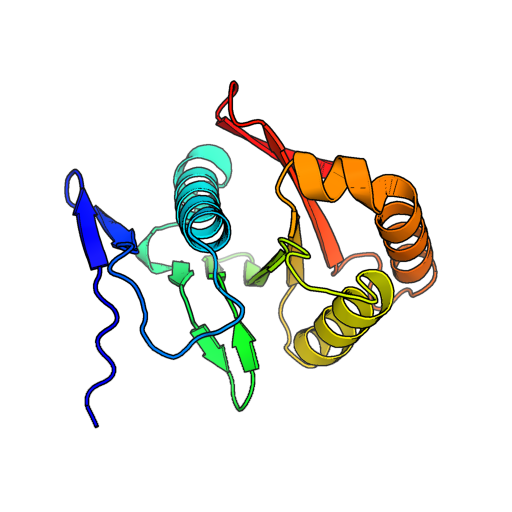.109 -3.237 -14.041 1.00 70.31 87 TYR A CA 1
ATOM 708 C C . TYR A 1 87 ? 5.021 -2.246 -15.208 1.00 70.31 87 TYR A C 1
ATOM 710 O O . TYR A 1 87 ? 4.086 -1.455 -15.279 1.00 70.31 87 TYR A O 1
ATOM 718 N N . GLY A 1 88 ? 6.005 -2.284 -16.111 1.00 68.94 88 GLY A N 1
ATOM 719 C CA . GLY A 1 88 ? 6.090 -1.349 -17.239 1.00 68.94 88 GLY A CA 1
ATOM 720 C C . GLY A 1 88 ? 6.459 0.089 -16.854 1.00 68.94 88 GLY A C 1
ATOM 721 O O . GLY A 1 88 ? 6.446 0.962 -17.718 1.00 68.94 88 GLY A O 1
ATOM 722 N N . GLU A 1 89 ? 6.803 0.347 -15.588 1.00 77.38 89 GLU A N 1
ATOM 723 C CA . GLU A 1 89 ? 7.142 1.685 -15.108 1.00 77.38 89 GLU A CA 1
ATOM 724 C C . GLU A 1 89 ? 8.641 1.960 -15.269 1.00 77.38 89 GLU A C 1
ATOM 726 O O . GLU A 1 89 ? 9.485 1.267 -14.701 1.00 77.38 89 GLU A O 1
ATOM 731 N N . ALA A 1 90 ? 8.981 3.000 -16.031 1.00 71.50 90 ALA A N 1
ATOM 732 C CA . ALA A 1 90 ? 10.374 3.366 -16.280 1.00 71.50 90 ALA A CA 1
ATOM 733 C C . ALA A 1 90 ? 11.005 4.112 -15.093 1.00 71.50 90 ALA A C 1
ATOM 735 O O . ALA A 1 90 ? 12.216 4.022 -14.891 1.00 71.50 90 ALA A O 1
ATOM 736 N N . LEU A 1 91 ? 10.207 4.857 -14.311 1.00 83.06 91 LEU A N 1
ATOM 737 C CA . LEU A 1 91 ? 10.689 5.676 -13.192 1.00 83.06 91 LEU A CA 1
ATOM 738 C C . LEU A 1 91 ? 9.813 5.502 -11.930 1.00 83.06 91 LEU A C 1
ATOM 740 O O . LEU A 1 91 ? 9.088 6.431 -11.555 1.00 83.06 91 LEU A O 1
ATOM 744 N N . PRO A 1 92 ? 9.919 4.364 -11.212 1.00 84.00 92 PRO A N 1
ATOM 745 C CA . PRO A 1 92 ? 9.086 4.054 -10.041 1.00 84.00 92 PRO A CA 1
ATOM 746 C C . PRO A 1 92 ? 9.073 5.146 -8.966 1.00 84.00 92 PRO A C 1
ATOM 748 O O . PRO A 1 92 ? 8.020 5.514 -8.453 1.00 84.00 92 PRO A O 1
ATOM 751 N N . LEU A 1 93 ? 10.234 5.741 -8.666 1.00 85.44 93 LEU A N 1
ATOM 752 C CA . LEU A 1 93 ? 10.334 6.821 -7.679 1.00 85.44 93 LEU A CA 1
ATOM 753 C C . LEU A 1 93 ? 9.525 8.066 -8.079 1.00 85.44 93 LEU A C 1
ATOM 755 O O . LEU A 1 93 ? 8.965 8.740 -7.214 1.00 85.44 93 LEU A O 1
ATOM 759 N N . LEU A 1 94 ? 9.480 8.401 -9.372 1.00 84.81 94 LEU A N 1
ATOM 760 C CA . LEU A 1 94 ? 8.717 9.551 -9.853 1.00 84.81 94 LEU A CA 1
ATOM 761 C C . LEU A 1 94 ? 7.213 9.283 -9.762 1.00 84.81 94 LEU A C 1
ATOM 763 O O . LEU A 1 94 ? 6.475 10.182 -9.365 1.00 84.81 94 LEU A O 1
ATOM 767 N N . LYS A 1 95 ? 6.779 8.060 -10.087 1.00 85.75 95 LYS A N 1
ATOM 768 C CA . LYS A 1 95 ? 5.388 7.618 -9.931 1.00 85.75 95 LYS A CA 1
ATOM 769 C C . LYS A 1 95 ? 4.937 7.747 -8.472 1.00 85.75 95 LYS A C 1
ATOM 771 O O . LYS A 1 95 ? 4.054 8.551 -8.196 1.00 85.75 95 LYS A O 1
ATOM 776 N N . LEU A 1 96 ? 5.671 7.133 -7.538 1.00 88.88 96 LEU A N 1
ATOM 777 C CA . LEU A 1 96 ? 5.368 7.196 -6.102 1.00 88.88 96 LEU A CA 1
ATOM 778 C C . LEU A 1 96 ? 5.237 8.632 -5.572 1.00 88.88 96 LEU A C 1
ATOM 780 O O . LEU A 1 96 ? 4.368 8.928 -4.755 1.00 88.88 96 LEU A O 1
ATOM 784 N N . ARG A 1 97 ? 6.102 9.549 -6.024 1.00 89.81 97 ARG A N 1
ATOM 785 C CA . ARG A 1 97 ? 6.012 10.965 -5.632 1.00 89.81 97 ARG A CA 1
ATOM 786 C C . ARG A 1 97 ? 4.734 11.620 -6.145 1.00 89.81 97 ARG A C 1
ATOM 788 O O . ARG A 1 97 ? 4.084 12.317 -5.372 1.00 89.81 97 ARG A O 1
ATOM 795 N N . LYS A 1 98 ? 4.365 11.375 -7.406 1.00 86.44 98 LYS A N 1
ATOM 796 C CA . LYS A 1 98 ? 3.114 11.883 -7.990 1.00 86.44 98 LYS A CA 1
ATOM 797 C C . LYS A 1 98 ? 1.891 11.330 -7.264 1.00 86.44 98 LYS A C 1
ATOM 799 O O . LYS A 1 98 ? 0.938 12.076 -7.036 1.00 86.44 98 LYS A O 1
ATOM 804 N N . ASP A 1 99 ? 1.921 10.062 -6.866 1.00 86.62 99 ASP A N 1
ATOM 805 C CA . ASP A 1 99 ? 0.823 9.456 -6.111 1.00 86.62 99 ASP A CA 1
ATOM 806 C C . ASP A 1 99 ? 0.691 10.127 -4.742 1.00 86.62 99 ASP A C 1
ATOM 808 O O . ASP A 1 99 ? -0.379 10.622 -4.404 1.00 86.62 99 ASP A O 1
ATOM 812 N N . VAL A 1 100 ? 1.789 10.296 -3.999 1.00 88.50 100 VAL A N 1
ATOM 813 C CA . VAL A 1 100 ? 1.771 11.048 -2.731 1.00 88.50 100 VAL A CA 1
ATOM 814 C C . VAL A 1 100 ? 1.235 12.467 -2.915 1.00 88.50 100 VAL A C 1
ATOM 816 O O . VAL A 1 100 ? 0.355 12.895 -2.171 1.00 88.50 100 VAL A O 1
ATOM 819 N N . GLU A 1 101 ? 1.755 13.205 -3.893 1.00 86.50 101 GLU A N 1
ATOM 820 C CA . GLU A 1 101 ? 1.391 14.607 -4.114 1.00 86.50 101 GLU A CA 1
ATOM 821 C C . GLU A 1 101 ? -0.079 14.764 -4.527 1.00 86.50 101 GLU A C 1
ATOM 823 O O . GLU A 1 101 ? -0.757 15.663 -4.031 1.00 86.50 101 GLU A O 1
ATOM 828 N N . SER A 1 102 ? -0.598 13.865 -5.367 1.00 82.25 102 SER A N 1
ATOM 829 C CA . SER A 1 102 ? -2.008 13.883 -5.775 1.00 82.25 102 SER A CA 1
ATOM 830 C C . SER A 1 102 ? -2.948 13.426 -4.658 1.00 82.25 102 SER A C 1
ATOM 832 O O . SER A 1 102 ? -3.985 14.050 -4.443 1.00 82.25 102 SER A O 1
ATOM 834 N N . ARG A 1 103 ? -2.594 12.381 -3.899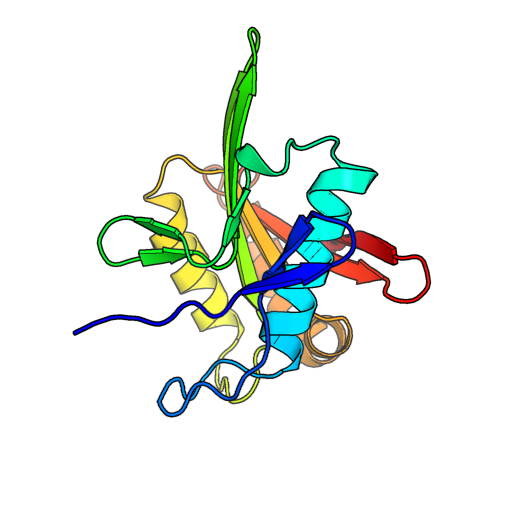 1.00 81.44 103 ARG A N 1
ATOM 835 C CA . ARG A 1 103 ? -3.479 11.805 -2.872 1.00 81.44 103 ARG A CA 1
ATOM 836 C C . ARG A 1 103 ? -3.458 12.589 -1.576 1.00 81.44 103 ARG A C 1
ATOM 838 O O . ARG A 1 103 ? -4.476 12.643 -0.905 1.00 81.44 103 ARG A O 1
ATOM 845 N N . LEU A 1 104 ? -2.367 13.252 -1.205 1.00 74.56 104 LEU A N 1
ATOM 846 C CA . LEU A 1 104 ? -2.358 14.072 0.014 1.00 74.56 104 LEU A CA 1
ATOM 847 C C . LEU A 1 104 ? -3.090 15.408 -0.126 1.00 74.56 104 LEU A C 1
ATOM 849 O O . LEU A 1 104 ? -3.326 16.060 0.896 1.00 74.56 104 LEU A O 1
ATOM 853 N N . ALA A 1 105 ? -3.483 15.786 -1.348 1.00 70.88 105 ALA A N 1
ATOM 854 C CA . ALA A 1 105 ? -4.503 16.810 -1.559 1.00 70.88 105 ALA A CA 1
ATOM 855 C C . ALA A 1 105 ? -5.866 16.378 -0.979 1.00 70.88 105 ALA A C 1
ATOM 857 O O . ALA A 1 105 ? -6.668 17.225 -0.586 1.00 70.88 105 ALA A O 1
ATOM 858 N N . THR A 1 106 ? -6.101 15.068 -0.853 1.00 68.25 106 THR A N 1
ATOM 859 C CA . THR A 1 106 ? -7.222 14.498 -0.097 1.00 68.25 106 THR A CA 1
ATOM 860 C C . THR A 1 106 ? -6.899 14.508 1.405 1.00 68.25 106 THR A C 1
ATOM 862 O O . THR A 1 106 ? -5.736 14.563 1.822 1.00 68.25 106 THR A O 1
ATOM 865 N N . LYS A 1 107 ? -7.917 14.459 2.272 1.00 68.88 107 LYS A N 1
ATOM 866 C CA . LYS A 1 107 ? -7.725 14.435 3.740 1.00 68.88 107 LYS A CA 1
ATOM 867 C C . LYS A 1 107 ? -7.299 13.060 4.280 1.00 68.88 107 LYS A C 1
ATOM 869 O O . LYS A 1 107 ? -7.161 12.906 5.493 1.00 68.88 107 LYS A O 1
ATOM 874 N N . SER A 1 108 ? -7.052 12.094 3.403 1.00 79.44 108 SER A N 1
ATOM 875 C CA . SER A 1 108 ? -6.821 10.698 3.765 1.00 79.44 108 SER A CA 1
ATOM 876 C C . SER A 1 108 ? -5.377 10.422 4.199 1.00 79.44 108 SER A C 1
ATOM 878 O O . SER A 1 108 ? -4.431 11.096 3.781 1.00 79.44 108 SER A O 1
ATOM 880 N N . GLU A 1 109 ? -5.191 9.434 5.069 1.00 91.62 109 GLU A N 1
ATOM 881 C CA . GLU A 1 109 ? -3.908 8.730 5.192 1.00 91.62 109 GLU A CA 1
ATOM 882 C C . GLU A 1 109 ? -3.660 7.962 3.883 1.00 91.62 109 GLU A C 1
ATOM 884 O O . GLU A 1 109 ? -4.615 7.495 3.271 1.00 91.62 109 GLU A O 1
ATOM 889 N N . LEU A 1 110 ? -2.414 7.849 3.431 1.00 93.88 110 LEU A N 1
ATOM 890 C CA . LEU A 1 110 ? -2.044 7.139 2.211 1.00 93.88 110 LEU A CA 1
ATOM 891 C C . LEU A 1 110 ? -1.213 5.906 2.553 1.00 93.88 110 LEU A C 1
ATOM 893 O O . LEU A 1 110 ? -0.154 6.013 3.174 1.00 93.88 110 LEU A O 1
ATOM 897 N N . TRP A 1 111 ? -1.666 4.738 2.121 1.00 96.19 111 TRP A N 1
ATOM 898 C CA . TRP A 1 111 ? -0.890 3.505 2.156 1.00 96.19 111 TRP A CA 1
ATOM 899 C C . TRP A 1 111 ? -0.452 3.159 0.744 1.00 96.19 111 TRP A C 1
ATOM 901 O O . TRP A 1 111 ? -1.255 3.161 -0.181 1.00 96.19 111 TRP A O 1
ATOM 911 N N . ILE A 1 112 ? 0.820 2.828 0.585 1.00 96.06 112 ILE A N 1
ATOM 912 C CA . ILE A 1 112 ? 1.360 2.313 -0.669 1.00 96.06 112 ILE A CA 1
ATOM 913 C C . ILE A 1 112 ? 1.703 0.852 -0.435 1.00 96.06 112 ILE A C 1
ATOM 915 O O . ILE A 1 112 ? 2.541 0.550 0.416 1.00 96.06 112 ILE A O 1
ATOM 919 N N . VAL A 1 113 ? 1.055 -0.052 -1.162 1.00 97.31 113 VAL A N 1
ATOM 920 C CA . VAL A 1 113 ? 1.245 -1.497 -1.016 1.00 97.31 113 VAL A CA 1
ATOM 921 C C . VAL A 1 113 ? 1.970 -2.036 -2.238 1.00 97.31 113 VAL A C 1
ATOM 923 O O . VAL A 1 113 ? 1.473 -1.973 -3.360 1.00 97.31 113 VAL A O 1
ATOM 926 N N . LEU A 1 114 ? 3.146 -2.606 -2.003 1.00 95.31 114 LEU A N 1
ATOM 927 C CA . LEU A 1 114 ? 3.994 -3.205 -3.025 1.00 95.31 114 LEU A CA 1
ATOM 928 C C . LEU A 1 114 ? 3.901 -4.734 -2.946 1.00 95.31 114 LEU A C 1
ATOM 930 O O . LEU A 1 114 ? 3.930 -5.292 -1.845 1.00 95.31 114 LEU A O 1
ATOM 934 N N . PRO A 1 115 ? 3.854 -5.458 -4.076 1.00 93.81 115 PRO A N 1
ATOM 935 C CA . PRO A 1 115 ? 4.094 -6.889 -4.039 1.00 93.81 115 PRO A CA 1
ATOM 936 C C . PRO A 1 115 ? 5.576 -7.162 -3.713 1.00 93.81 115 PRO A C 1
ATOM 938 O O . PRO A 1 115 ? 6.442 -6.316 -3.972 1.00 93.81 115 PRO A O 1
ATOM 941 N N . PRO A 1 116 ? 5.917 -8.356 -3.191 1.00 92.38 116 PRO A N 1
ATOM 942 C CA . PRO A 1 116 ? 7.235 -8.601 -2.603 1.00 92.38 116 PRO A CA 1
ATOM 943 C C . PRO A 1 116 ? 8.360 -8.486 -3.627 1.00 92.38 116 PRO A C 1
ATOM 945 O O . PRO A 1 116 ? 9.431 -7.961 -3.327 1.00 92.38 116 PRO A O 1
ATOM 948 N N . TYR A 1 117 ? 8.097 -8.927 -4.860 1.00 90.12 117 TYR A N 1
ATOM 949 C CA . TYR A 1 117 ? 9.057 -8.832 -5.952 1.00 90.12 117 TYR A CA 1
ATOM 950 C C . TYR A 1 117 ? 9.333 -7.374 -6.346 1.00 90.12 117 TYR A C 1
ATOM 952 O O . TYR A 1 117 ? 10.491 -7.030 -6.552 1.00 90.12 117 TYR A O 1
ATOM 960 N N . SER A 1 118 ? 8.322 -6.497 -6.391 1.00 90.62 118 SER A N 1
ATOM 961 C CA . SER A 1 118 ? 8.523 -5.077 -6.715 1.00 90.62 118 SER A CA 1
ATOM 962 C C . SER A 1 118 ? 9.292 -4.368 -5.608 1.00 90.62 118 SER A C 1
ATOM 964 O O . SER A 1 118 ? 10.228 -3.627 -5.895 1.00 90.62 118 SER A O 1
ATOM 966 N N . TYR A 1 119 ? 8.970 -4.650 -4.343 1.00 91.69 119 TYR A N 1
ATOM 967 C CA . TYR A 1 119 ? 9.742 -4.128 -3.216 1.00 91.69 119 TYR A CA 1
ATOM 968 C C . TYR A 1 119 ? 11.217 -4.560 -3.273 1.00 91.69 119 TYR A C 1
ATOM 970 O O . TYR A 1 119 ? 12.109 -3.750 -3.027 1.00 91.69 119 TYR A O 1
ATOM 978 N N . LEU A 1 120 ? 11.482 -5.825 -3.617 1.00 91.06 120 LEU A N 1
ATOM 979 C CA . LEU A 1 120 ? 12.840 -6.361 -3.705 1.00 91.06 120 LEU A CA 1
ATOM 980 C C . LEU A 1 120 ? 13.626 -5.777 -4.888 1.00 91.06 120 LEU A C 1
ATOM 982 O O . LEU A 1 120 ? 14.771 -5.365 -4.707 1.00 91.06 120 LEU A O 1
ATOM 986 N N . LEU A 1 121 ? 13.024 -5.744 -6.080 1.00 88.56 121 LEU A N 1
ATOM 987 C CA . LEU A 1 121 ? 13.670 -5.265 -7.307 1.00 88.56 121 LEU A CA 1
ATOM 988 C C . LEU A 1 121 ? 13.989 -3.769 -7.243 1.00 88.56 121 LEU A C 1
ATOM 990 O O . LEU A 1 121 ? 15.065 -3.360 -7.664 1.00 88.56 121 LEU A O 1
ATOM 994 N N . PHE A 1 122 ? 13.083 -2.975 -6.671 1.00 89.81 122 PHE A N 1
ATOM 995 C CA . PHE A 1 122 ? 13.200 -1.518 -6.585 1.00 89.81 122 PHE A CA 1
ATOM 996 C C . PHE A 1 122 ? 13.548 -1.048 -5.169 1.00 89.81 122 PHE A C 1
ATOM 998 O O . PHE A 1 122 ? 13.142 0.027 -4.724 1.00 89.81 122 PHE A O 1
ATOM 1005 N N . LYS A 1 123 ? 14.282 -1.874 -4.414 1.00 90.50 123 LYS A N 1
ATOM 1006 C CA . LYS A 1 123 ? 14.579 -1.623 -2.997 1.00 90.50 123 LYS A CA 1
ATOM 1007 C C . LYS A 1 123 ? 15.245 -0.265 -2.769 1.00 90.50 123 LYS A C 1
ATOM 1009 O O . LYS A 1 123 ? 14.932 0.409 -1.788 1.00 90.50 123 LYS A O 1
ATOM 1014 N N . ASN A 1 124 ? 16.157 0.137 -3.653 1.00 90.69 124 ASN A N 1
ATOM 1015 C CA . ASN A 1 124 ? 16.884 1.400 -3.522 1.00 90.69 124 ASN A CA 1
ATOM 1016 C C . ASN A 1 124 ? 15.960 2.599 -3.756 1.00 90.69 124 ASN A C 1
ATOM 1018 O O . ASN A 1 124 ? 15.999 3.566 -2.997 1.00 90.69 124 ASN A O 1
ATOM 1022 N N . GLU A 1 125 ? 15.098 2.517 -4.764 1.00 91.25 125 GLU A N 1
ATOM 1023 C CA . GLU A 1 125 ? 14.103 3.524 -5.114 1.00 91.25 125 GLU A CA 1
ATOM 1024 C C . GLU A 1 125 ? 13.057 3.657 -4.008 1.00 91.25 125 GLU A C 1
ATOM 1026 O O . GLU A 1 125 ? 12.758 4.772 -3.581 1.00 91.25 125 GLU A O 1
ATOM 1031 N N . VAL A 1 126 ? 12.557 2.534 -3.484 1.00 92.94 126 VAL A N 1
ATOM 1032 C CA . VAL A 1 126 ? 11.613 2.513 -2.360 1.00 92.94 126 VAL A CA 1
ATOM 1033 C C . VAL A 1 126 ? 12.263 3.086 -1.103 1.00 92.94 126 VAL A C 1
ATOM 1035 O O . VAL A 1 126 ? 11.657 3.908 -0.421 1.00 92.94 126 VAL A O 1
ATOM 1038 N N . HIS A 1 127 ? 13.518 2.743 -0.803 1.00 94.44 127 HIS A N 1
ATOM 1039 C CA . HIS A 1 127 ? 14.222 3.322 0.343 1.00 94.44 127 HIS A CA 1
ATOM 1040 C C . HIS A 1 127 ? 14.459 4.830 0.167 1.00 94.44 127 HIS A C 1
ATOM 1042 O O . HIS A 1 127 ? 14.278 5.606 1.107 1.00 94.44 127 HIS A O 1
ATOM 1048 N N . ALA A 1 128 ? 14.830 5.273 -1.037 1.00 94.00 128 ALA A N 1
ATOM 1049 C CA . ALA A 1 128 ? 14.973 6.691 -1.355 1.00 94.00 128 ALA A CA 1
ATOM 1050 C C . ALA A 1 128 ? 13.637 7.440 -1.221 1.00 94.00 128 ALA A C 1
ATOM 1052 O O . ALA A 1 128 ? 13.611 8.564 -0.711 1.00 94.00 128 ALA A O 1
ATOM 1053 N N . PHE A 1 129 ? 12.533 6.812 -1.626 1.00 94.38 129 PHE A N 1
ATOM 1054 C CA . PHE A 1 129 ? 11.180 7.321 -1.430 1.00 94.38 129 PHE A CA 1
ATOM 1055 C C . PHE A 1 129 ? 10.822 7.439 0.058 1.00 94.38 129 PHE A C 1
ATOM 1057 O O . PHE A 1 129 ? 10.426 8.517 0.496 1.00 94.38 129 PHE A O 1
ATOM 1064 N N . ILE A 1 130 ? 11.040 6.381 0.848 1.00 94.56 130 ILE A N 1
ATOM 1065 C CA . ILE A 1 130 ? 10.803 6.363 2.301 1.00 94.56 130 ILE A CA 1
ATOM 1066 C C . ILE A 1 130 ? 11.607 7.473 2.995 1.00 94.56 130 ILE A C 1
ATOM 1068 O O . ILE A 1 130 ? 11.085 8.236 3.811 1.00 94.56 130 ILE A O 1
ATOM 1072 N N . LYS A 1 131 ? 12.883 7.627 2.627 1.00 94.38 131 LYS A N 1
ATOM 1073 C CA . LYS A 1 131 ? 13.720 8.715 3.138 1.00 94.38 131 LYS A CA 1
ATOM 1074 C C . LYS A 1 131 ? 13.118 10.073 2.783 1.00 94.38 131 LYS A C 1
ATOM 1076 O O . LYS A 1 131 ? 12.984 10.922 3.660 1.00 94.38 131 LYS A O 1
ATOM 1081 N N . TRP A 1 132 ? 12.713 10.273 1.532 1.00 93.19 132 TRP A N 1
ATOM 1082 C CA . TRP A 1 132 ? 12.087 11.516 1.083 1.00 93.19 132 TRP A CA 1
ATOM 1083 C C . TRP A 1 132 ? 10.798 11.848 1.853 1.00 93.19 132 TRP A C 1
ATOM 1085 O O . TRP A 1 132 ? 10.709 12.958 2.381 1.00 93.19 132 TRP A O 1
ATOM 1095 N N . ILE A 1 133 ? 9.850 10.913 2.020 1.00 93.75 133 ILE A N 1
ATOM 1096 C CA . ILE A 1 133 ? 8.627 11.178 2.809 1.00 93.75 133 ILE A CA 1
ATOM 1097 C C . ILE A 1 133 ? 8.955 11.501 4.273 1.00 93.75 133 ILE A C 1
ATOM 1099 O O . ILE A 1 133 ? 8.333 12.383 4.858 1.00 93.75 133 ILE A O 1
ATOM 1103 N N . SER A 1 134 ? 9.982 10.870 4.856 1.00 91.38 134 SER A N 1
ATOM 1104 C CA . SER A 1 134 ? 10.373 11.119 6.250 1.00 91.38 134 SER A CA 1
ATOM 1105 C C . SER A 1 134 ? 10.961 12.517 6.486 1.00 91.38 134 SER A C 1
ATOM 1107 O O . SER A 1 134 ? 10.880 13.037 7.599 1.00 91.38 134 SER A O 1
ATOM 1109 N N . THR A 1 135 ? 11.517 13.146 5.440 1.00 92.50 135 THR A N 1
ATOM 1110 C CA . THR A 1 135 ? 12.047 14.522 5.502 1.00 92.50 135 THR A CA 1
ATOM 1111 C C . THR A 1 135 ? 10.964 15.598 5.427 1.00 92.50 135 THR A C 1
ATOM 1113 O O . THR A 1 135 ? 11.260 16.764 5.679 1.00 92.50 135 THR A O 1
ATOM 1116 N N . LYS A 1 136 ? 9.718 15.225 5.107 1.00 89.44 136 LYS A N 1
ATOM 1117 C CA . LYS A 1 136 ? 8.586 16.142 4.941 1.00 89.44 136 LYS A CA 1
ATOM 1118 C C . LYS A 1 136 ? 7.567 15.949 6.074 1.00 89.44 136 LYS A C 1
ATOM 1120 O O . LYS A 1 136 ? 6.878 14.924 6.091 1.00 89.44 136 LYS A O 1
ATOM 1125 N N . PRO A 1 137 ? 7.460 16.883 7.041 1.00 87.19 137 PRO A N 1
ATOM 1126 C CA . PRO A 1 137 ? 6.561 16.752 8.192 1.00 87.19 137 PRO A CA 1
ATOM 1127 C C . PRO A 1 137 ? 5.103 16.458 7.821 1.00 87.19 137 PRO A C 1
ATOM 1129 O O . PRO A 1 137 ? 4.439 15.678 8.502 1.00 87.19 137 PRO A O 1
ATOM 1132 N N . GLU A 1 138 ? 4.626 17.033 6.720 1.00 85.50 138 GLU A N 1
ATOM 1133 C CA . GLU A 1 138 ? 3.278 16.847 6.188 1.00 85.50 138 GLU A CA 1
ATOM 1134 C C . GLU A 1 138 ? 3.001 15.411 5.698 1.00 85.50 138 GLU A C 1
ATOM 1136 O O . GLU A 1 138 ? 1.840 15.004 5.633 1.00 85.50 138 GLU A O 1
ATOM 1141 N N . TYR A 1 139 ? 4.042 14.633 5.373 1.00 88.00 139 TYR A N 1
ATOM 1142 C CA . TYR A 1 139 ? 3.929 13.266 4.842 1.00 88.00 139 TYR A CA 1
ATOM 1143 C C . TYR A 1 139 ? 4.287 12.218 5.889 1.00 88.00 139 TYR A C 1
ATOM 1145 O O . TYR A 1 139 ? 3.690 11.144 5.912 1.00 88.00 139 TYR A O 1
ATOM 1153 N N . ARG A 1 140 ? 5.230 12.541 6.781 1.00 81.44 140 ARG A N 1
ATOM 1154 C CA . ARG A 1 140 ? 5.860 11.612 7.728 1.00 81.44 140 ARG A CA 1
ATOM 1155 C C . ARG A 1 140 ? 4.885 10.752 8.537 1.00 81.44 140 ARG A C 1
ATOM 1157 O O . ARG A 1 140 ? 5.199 9.606 8.822 1.00 81.44 140 ARG A O 1
ATOM 1164 N N . ASN A 1 141 ? 3.727 11.295 8.907 1.00 83.50 141 ASN A N 1
ATOM 1165 C CA . ASN A 1 141 ? 2.718 10.580 9.700 1.00 83.50 141 ASN A CA 1
ATOM 1166 C C . ASN A 1 141 ? 1.476 10.186 8.887 1.00 83.50 141 ASN A C 1
ATOM 1168 O O . ASN A 1 141 ? 0.535 9.628 9.445 1.00 83.50 141 ASN A O 1
ATOM 1172 N N . ARG A 1 142 ? 1.446 10.524 7.594 1.00 90.31 142 ARG A N 1
ATOM 1173 C CA . ARG A 1 142 ? 0.298 10.311 6.705 1.00 90.31 142 ARG A CA 1
ATOM 1174 C C . ARG A 1 142 ? 0.572 9.294 5.610 1.00 90.31 142 ARG A C 1
ATOM 1176 O O . ARG A 1 142 ? -0.387 8.764 5.076 1.00 90.31 142 ARG A O 1
ATOM 1183 N N . VAL A 1 143 ? 1.830 9.039 5.261 1.00 94.38 143 VAL A N 1
ATOM 1184 C CA . VAL A 1 143 ? 2.202 8.071 4.226 1.00 94.38 143 VAL A CA 1
ATOM 1185 C C . VAL A 1 143 ? 2.857 6.870 4.883 1.00 94.38 143 VAL A C 1
ATOM 1187 O O . VAL A 1 143 ? 3.847 7.019 5.596 1.00 94.38 143 VAL A O 1
ATOM 1190 N N . LYS A 1 144 ? 2.315 5.686 4.619 1.00 95.25 144 LYS A N 1
ATOM 1191 C CA . LYS A 1 144 ? 2.872 4.407 5.057 1.00 95.25 144 LYS A CA 1
ATOM 1192 C C . LYS A 1 144 ? 3.155 3.542 3.843 1.00 95.25 144 LYS A C 1
ATOM 1194 O O . LYS A 1 144 ? 2.387 3.542 2.883 1.00 95.25 144 LYS A O 1
ATOM 1199 N N . VAL A 1 145 ? 4.243 2.789 3.897 1.00 96.44 145 VAL A N 1
ATOM 1200 C CA . VAL A 1 145 ? 4.612 1.853 2.834 1.00 96.44 145 VAL A CA 1
ATOM 1201 C C . VAL A 1 145 ? 4.539 0.449 3.394 1.00 96.44 145 VAL A C 1
ATOM 1203 O O . VAL A 1 145 ? 5.053 0.169 4.478 1.00 96.44 145 VAL A O 1
ATOM 1206 N N . PHE A 1 146 ? 3.904 -0.432 2.638 1.00 97.56 146 PHE A N 1
ATOM 1207 C CA . PHE A 1 146 ? 3.717 -1.828 2.972 1.00 97.56 146 PHE A CA 1
ATOM 1208 C C . PHE A 1 146 ? 4.250 -2.713 1.852 1.00 97.56 146 PHE A C 1
ATOM 1210 O O . PHE A 1 146 ? 4.190 -2.379 0.670 1.00 97.56 146 PHE A O 1
ATOM 1217 N N . THR A 1 147 ? 4.727 -3.884 2.244 1.00 97.19 147 THR A N 1
ATOM 1218 C CA . THR A 1 147 ? 4.829 -5.053 1.374 1.00 97.19 147 THR A CA 1
ATOM 1219 C C . THR A 1 147 ? 3.910 -6.148 1.915 1.00 97.19 147 THR A C 1
ATOM 1221 O O . THR A 1 147 ? 3.303 -5.988 2.978 1.00 97.19 147 THR A O 1
ATOM 1224 N N . VAL A 1 148 ? 3.774 -7.258 1.199 1.00 95.81 148 VAL A N 1
ATOM 1225 C CA . VAL A 1 148 ? 2.919 -8.379 1.613 1.00 95.81 148 VAL A CA 1
ATOM 1226 C C . VAL A 1 148 ? 3.750 -9.606 1.978 1.00 95.81 148 VAL A C 1
ATOM 1228 O O . VAL A 1 148 ? 4.713 -9.950 1.303 1.00 95.81 148 VAL A O 1
ATOM 1231 N N . ASP A 1 149 ? 3.354 -10.298 3.037 1.00 94.81 149 ASP A N 1
ATOM 1232 C CA . ASP A 1 149 ? 3.782 -11.664 3.315 1.00 94.81 149 ASP A CA 1
ATOM 1233 C C . ASP A 1 149 ? 2.636 -12.589 2.904 1.00 94.81 149 ASP A C 1
ATOM 1235 O O . ASP A 1 149 ? 1.608 -12.679 3.580 1.00 94.81 149 ASP A O 1
ATOM 1239 N N . VAL A 1 150 ? 2.779 -13.208 1.731 1.00 90.56 150 VAL A N 1
ATOM 1240 C CA . VAL A 1 150 ? 1.727 -14.046 1.142 1.00 90.56 150 VAL A CA 1
ATOM 1241 C C . VAL A 1 150 ? 1.579 -15.357 1.911 1.00 90.56 150 VAL A C 1
ATOM 1243 O O . VAL A 1 150 ? 0.455 -15.812 2.110 1.00 90.56 150 VAL A O 1
ATOM 1246 N N . GLU A 1 151 ? 2.690 -15.937 2.368 1.00 92.94 151 GLU A N 1
ATOM 1247 C CA . GLU A 1 151 ? 2.709 -17.221 3.073 1.00 92.94 151 GLU A CA 1
ATOM 1248 C C . GLU A 1 151 ? 2.012 -17.103 4.428 1.00 92.94 151 GLU A C 1
ATOM 1250 O O . GLU A 1 151 ? 1.099 -17.872 4.729 1.00 92.94 151 GLU A O 1
ATOM 1255 N N . ASN A 1 152 ? 2.363 -16.075 5.202 1.00 95.12 152 ASN A N 1
ATOM 1256 C CA . ASN A 1 152 ? 1.753 -15.833 6.507 1.00 95.12 152 ASN A CA 1
ATOM 1257 C C . ASN A 1 152 ? 0.459 -15.013 6.429 1.00 95.12 152 ASN A C 1
ATOM 1259 O O . ASN A 1 152 ? -0.139 -14.744 7.468 1.00 95.12 152 ASN A O 1
ATOM 1263 N N . ARG A 1 153 ? 0.020 -14.620 5.224 1.00 94.06 153 ARG A N 1
ATOM 1264 C CA . ARG A 1 153 ? -1.171 -13.791 4.979 1.00 94.06 153 ARG A CA 1
ATOM 1265 C C . ARG A 1 153 ? -1.153 -12.494 5.802 1.00 94.06 153 ARG A C 1
ATOM 1267 O O . ARG A 1 153 ? -2.082 -12.246 6.556 1.00 94.06 153 ARG A O 1
ATOM 1274 N N . ARG A 1 154 ? -0.123 -11.648 5.658 1.00 95.50 154 ARG A N 1
ATOM 1275 C CA . ARG A 1 154 ? 0.006 -10.372 6.403 1.00 95.50 154 ARG A CA 1
ATOM 1276 C C . ARG A 1 154 ? 0.417 -9.186 5.533 1.00 95.50 154 ARG A C 1
ATOM 1278 O O . ARG A 1 154 ? 1.150 -9.343 4.558 1.00 95.50 154 ARG A O 1
ATOM 1285 N N . LEU A 1 155 ? -0.003 -7.985 5.934 1.00 96.50 155 LEU A N 1
ATOM 1286 C CA . LEU A 1 155 ? 0.616 -6.730 5.493 1.00 96.50 155 LEU A CA 1
ATOM 1287 C C . LEU A 1 155 ? 1.817 -6.414 6.389 1.00 96.50 155 LEU A C 1
ATOM 1289 O O . LEU A 1 155 ? 1.714 -6.445 7.615 1.00 96.50 155 LEU A O 1
ATOM 1293 N N . ILE A 1 156 ? 2.958 -6.107 5.778 1.00 96.06 156 ILE A N 1
ATOM 1294 C CA . ILE A 1 156 ? 4.206 -5.790 6.472 1.00 96.06 156 ILE A CA 1
ATOM 1295 C C . ILE A 1 156 ? 4.539 -4.326 6.217 1.00 96.06 156 ILE A C 1
ATOM 1297 O O . ILE A 1 156 ? 4.910 -3.958 5.103 1.00 96.06 156 ILE A O 1
ATOM 1301 N N . GLN A 1 157 ? 4.411 -3.487 7.244 1.00 95.69 157 GLN A N 1
ATOM 1302 C CA . GLN A 1 157 ? 4.806 -2.084 7.153 1.00 95.69 157 GLN A CA 1
ATOM 1303 C C . GLN A 1 157 ? 6.335 -1.978 7.097 1.00 95.69 157 GLN A C 1
ATOM 1305 O O . GLN A 1 157 ? 7.031 -2.514 7.959 1.00 95.69 157 GLN A O 1
ATOM 1310 N N . VAL A 1 158 ? 6.854 -1.281 6.088 1.00 94.31 158 VAL A N 1
ATOM 1311 C CA . VAL A 1 158 ? 8.296 -1.068 5.868 1.00 94.31 158 VAL A CA 1
ATOM 1312 C C . VAL A 1 158 ? 8.733 0.383 6.100 1.00 94.31 158 VAL A C 1
ATOM 1314 O O . VAL A 1 158 ? 9.934 0.656 6.100 1.00 94.31 158 VAL A O 1
ATOM 1317 N N . SER A 1 159 ? 7.785 1.303 6.320 1.00 88.69 159 SER A N 1
ATOM 1318 C CA . SER A 1 159 ? 8.022 2.684 6.774 1.00 88.69 159 SER A CA 1
ATOM 1319 C C . SER A 1 159 ? 6.865 3.227 7.588 1.00 88.69 159 SER A C 1
ATOM 1321 O O . SER A 1 159 ? 5.713 3.004 7.145 1.00 88.69 159 SER A O 1
#

Organism: NCBI:txid1432656

Foldseek 3Di:
DDDDQDWDADPNDTAGDPPDDPPDVPQDPVQSVVLRLVLVCCCPVVVADNVQKDAQDDDPPDTAGIWGFDDDPVDTAIEGEHEQACVVPPQSLVVLVVCCVVCLVPVHQYEYEYEPVSCVVCVVSVVVSLVVLCVDPSRNVRYWYWYADVVVSDTHTPD